Protein AF-A0A3G2R702-F1 (afdb_monomer)

Radius of gyration: 18.19 Å; Cα contacts (8 Å, |Δi|>4): 134; chains: 1; bounding box: 52×33×40 Å

Foldseek 3Di:
DDDPPDDDDDDDPDPDPPDPDDDDDDDAQADDPDQELVPDDLDDPLQAPFAEEEEEPCCCVVPVCCRPPGRHRGHHHYHWPVPPPPCSVVSVVSSPVPHDHPHYDQPPDPDVGRDD

Nearest PDB structures (foldseek):
  6epi-assembly4_H  TM=4.527E-01  e=4.153E+00  Neisseria gonorrhoeae
  4aec-assembly1_B  TM=3.111E-01  e=5.431E+00  Arabidopsis thaliana

Secondary structure (DSSP, 8-state):
---S----------------PPP---------S--BTTTS-SS-GGGTTEEEEEE-TTHHHH-TTHIIIIITTEEEEE--TTTSTTTHHHHHHHHHHHS-EEEEE------TTS--

pLDDT: mean 79.43, std 17.77, range [35.5, 94.44]

Solvent-accessible surface area (backbone atoms only — not comparable to full-atom values): 7575 Å² total; per-residue (Å²): 136,83,78,87,86,74,76,81,88,71,91,72,91,66,84,80,73,85,69,91,72,81,89,79,89,77,83,82,39,77,83,74,79,68,40,43,52,92,72,39,65,59,82,46,85,71,41,55,76,24,34,38,32,50,39,40,70,62,47,66,73,75,35,88,58,35,46,77,77,63,32,54,86,27,40,62,36,31,51,37,72,88,79,38,80,84,49,49,65,58,50,51,51,46,28,61,71,70,35,53,62,75,42,81,46,66,70,86,54,99,46,96,72,62,69,132

InterPro domains:
  IPR052911 Corrinoid activation enzyme [PTHR42895] (6-101)
  IPR060060 AF_0155, Rossmann-like domain [PF27217] (44-105)

Mean predicted aligned error: 10.54 Å

Organism: NCBI:txid2316383

Sequence (116 aa):
MRDLRKTKDSDVNIPQIETQDVQISIKSQLMQWPVQLMLVPVEAPYFEGTDLLITADCVAVAYPNYHLSLLRGKSVVVGCPKLDDGNYMKKLAEIIKRNDIKSITEPTWKCPVATV

Structure (mmCIF, N/CA/C/O backbone):
data_AF-A0A3G2R702-F1
#
_entry.id   AF-A0A3G2R702-F1
#
loop_
_atom_site.group_PDB
_atom_site.id
_atom_site.type_symbol
_atom_site.label_atom_id
_atom_site.label_alt_id
_atom_site.label_comp_id
_atom_site.label_asym_id
_atom_site.label_entity_id
_atom_site.label_seq_id
_atom_site.pdbx_PDB_ins_code
_atom_site.Cartn_x
_atom_site.Cartn_y
_atom_site.Cartn_z
_atom_site.occupancy
_atom_site.B_iso_or_equiv
_atom_site.auth_seq_id
_atom_site.auth_comp_id
_atom_site.auth_asym_id
_atom_site.auth_atom_id
_atom_site.pdbx_PDB_model_num
ATOM 1 N N . MET A 1 1 ? 11.081 -13.169 16.383 1.00 40.78 1 MET A N 1
ATOM 2 C CA . MET A 1 1 ? 11.399 -11.810 15.898 1.00 40.78 1 MET A CA 1
ATOM 3 C C . MET A 1 1 ? 12.489 -11.240 16.803 1.00 40.78 1 MET A C 1
ATOM 5 O O . MET A 1 1 ? 12.188 -10.935 17.948 1.00 40.78 1 MET A O 1
ATOM 9 N N . ARG A 1 2 ? 13.764 -11.237 16.383 1.00 38.22 2 ARG A N 1
ATOM 10 C CA . ARG A 1 2 ? 14.856 -10.664 17.195 1.00 38.22 2 ARG A CA 1
ATOM 11 C C . ARG A 1 2 ? 14.753 -9.143 17.151 1.00 38.22 2 ARG A C 1
ATOM 13 O O . ARG A 1 2 ? 14.685 -8.565 16.073 1.00 38.22 2 ARG A O 1
ATOM 20 N N . ASP A 1 3 ? 14.716 -8.540 18.327 1.00 44.75 3 ASP A N 1
ATOM 21 C CA . ASP A 1 3 ? 14.746 -7.099 18.535 1.00 44.75 3 ASP A CA 1
ATOM 22 C C . ASP A 1 3 ? 16.117 -6.558 18.087 1.00 44.75 3 ASP A C 1
ATOM 24 O O . ASP A 1 3 ? 17.138 -6.842 18.711 1.00 44.75 3 ASP A O 1
ATOM 28 N N . LEU A 1 4 ? 16.159 -5.840 16.961 1.00 55.53 4 LEU A N 1
ATOM 29 C CA . LEU A 1 4 ? 17.386 -5.283 16.367 1.00 55.53 4 LEU A CA 1
ATOM 30 C C . LEU A 1 4 ? 17.904 -4.029 17.102 1.00 55.53 4 LEU A C 1
ATOM 32 O O . LEU A 1 4 ? 18.852 -3.404 16.644 1.00 55.53 4 LEU A O 1
ATOM 36 N N . ARG A 1 5 ? 17.305 -3.641 18.237 1.00 63.03 5 ARG A N 1
ATOM 37 C CA . ARG A 1 5 ? 17.631 -2.402 18.971 1.00 63.03 5 ARG A CA 1
ATOM 38 C C . ARG A 1 5 ? 18.380 -2.614 20.287 1.00 63.03 5 ARG A C 1
ATOM 40 O O . ARG A 1 5 ? 18.245 -1.819 21.212 1.00 63.03 5 ARG A O 1
ATOM 47 N N . LYS A 1 6 ? 19.173 -3.678 20.407 1.00 54.59 6 LYS A N 1
ATOM 48 C CA . LYS A 1 6 ? 20.080 -3.848 21.553 1.00 54.59 6 LYS A CA 1
ATOM 49 C C . 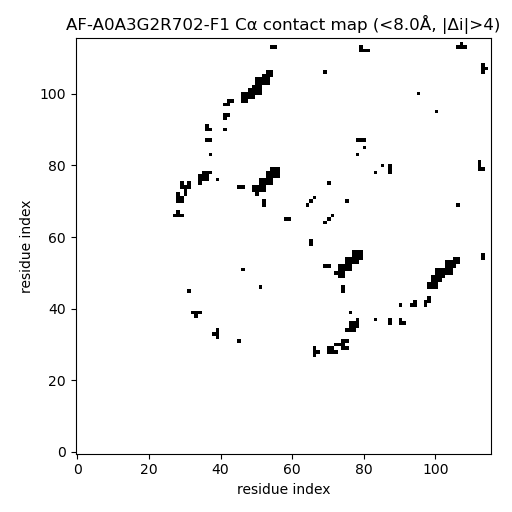LYS A 1 6 ? 21.452 -4.334 21.113 1.00 54.59 6 LYS A C 1
ATOM 51 O O . LYS A 1 6 ? 21.832 -5.467 21.383 1.00 54.59 6 LYS A O 1
ATOM 56 N N . THR A 1 7 ? 22.222 -3.453 20.494 1.00 48.41 7 THR A N 1
ATOM 57 C CA . THR A 1 7 ? 23.679 -3.516 20.614 1.00 48.41 7 THR A CA 1
ATOM 58 C C . THR A 1 7 ? 24.114 -2.347 21.476 1.00 48.41 7 THR A C 1
ATOM 60 O O . THR A 1 7 ? 23.838 -1.194 21.178 1.00 48.41 7 THR A O 1
ATOM 63 N N . LYS A 1 8 ? 24.701 -2.703 22.616 1.00 49.91 8 LYS A N 1
ATOM 64 C CA . LYS A 1 8 ? 25.360 -1.829 23.577 1.00 49.91 8 LYS A CA 1
ATOM 65 C C . LYS A 1 8 ? 26.470 -1.091 22.827 1.00 49.91 8 LYS A C 1
ATOM 67 O O . LYS A 1 8 ? 27.383 -1.758 22.347 1.00 49.91 8 LYS A O 1
ATOM 72 N N . ASP A 1 9 ? 26.344 0.227 22.685 1.00 49.12 9 ASP A N 1
ATOM 73 C CA . ASP A 1 9 ? 27.352 1.075 22.046 1.00 49.12 9 ASP A CA 1
ATOM 74 C C . ASP A 1 9 ? 28.689 0.899 22.772 1.00 49.12 9 ASP A C 1
ATOM 76 O O . ASP A 1 9 ? 28.868 1.328 23.910 1.00 49.12 9 ASP A O 1
ATOM 80 N N . SER A 1 10 ? 29.603 0.175 22.133 1.00 49.66 10 SER A N 1
ATOM 81 C CA . SER A 1 10 ? 31.010 0.121 22.496 1.00 49.66 10 SER A CA 1
ATOM 82 C C . SER A 1 10 ? 31.741 1.108 21.597 1.00 49.66 10 SER A C 1
ATOM 84 O O . SER A 1 10 ? 31.911 0.825 20.414 1.00 49.66 10 SER A O 1
ATOM 86 N N . ASP A 1 11 ? 32.090 2.258 22.171 1.00 51.44 11 ASP A N 1
ATOM 87 C CA . ASP A 1 11 ? 33.037 3.292 21.734 1.00 51.44 11 ASP A CA 1
ATOM 88 C C . ASP A 1 11 ? 33.648 3.114 20.331 1.00 51.44 11 ASP A C 1
ATOM 90 O O . ASP A 1 11 ? 34.828 2.799 20.168 1.00 51.44 11 ASP A O 1
ATOM 94 N N . VAL A 1 12 ? 32.848 3.371 19.293 1.00 55.81 12 VAL A N 1
ATOM 95 C CA . VAL A 1 12 ? 33.366 3.659 17.953 1.00 55.81 12 VAL A CA 1
ATOM 96 C C . VAL A 1 12 ? 33.392 5.174 17.817 1.00 55.81 12 VAL A C 1
ATOM 98 O O . VAL A 1 12 ? 32.345 5.815 17.747 1.00 55.81 12 VAL A O 1
ATOM 101 N N . ASN A 1 13 ? 34.590 5.759 17.791 1.00 53.41 13 ASN A N 1
ATOM 102 C CA . ASN A 1 13 ? 34.767 7.174 17.481 1.00 53.41 13 ASN A CA 1
ATOM 103 C C . ASN A 1 13 ? 34.514 7.387 15.980 1.00 53.41 13 ASN A C 1
ATOM 105 O O . ASN A 1 13 ? 35.432 7.329 15.161 1.00 53.41 13 ASN A O 1
ATOM 109 N N . ILE A 1 14 ? 33.240 7.540 15.621 1.00 58.56 14 ILE A N 1
ATOM 110 C CA . ILE A 1 14 ? 32.806 7.906 14.276 1.00 58.56 14 ILE A CA 1
ATOM 111 C C . ILE A 1 14 ? 33.043 9.415 14.144 1.00 58.56 14 ILE A C 1
ATOM 113 O O . ILE A 1 14 ? 32.498 10.166 14.957 1.00 58.56 14 ILE A O 1
ATOM 117 N N . PRO A 1 15 ? 33.830 9.886 13.158 1.00 45.78 15 PRO A N 1
ATOM 118 C CA . PRO A 1 15 ? 33.957 11.314 12.905 1.00 45.78 15 PRO A CA 1
ATOM 119 C C . PRO A 1 15 ? 32.556 11.888 12.685 1.00 45.78 15 PRO A C 1
ATOM 121 O O . PRO A 1 15 ? 31.838 11.458 11.781 1.00 45.78 15 PRO A O 1
ATOM 124 N N . GLN A 1 16 ? 32.155 12.809 13.562 1.00 54.53 16 GLN A N 1
ATOM 125 C CA . GLN A 1 16 ? 30.857 13.466 13.500 1.00 54.53 16 GLN A CA 1
ATOM 126 C C . GLN A 1 16 ? 30.815 14.320 12.235 1.00 54.53 16 GLN A C 1
ATOM 128 O O . GLN A 1 16 ? 31.321 15.437 12.193 1.00 54.53 16 GLN A O 1
ATOM 133 N N . ILE A 1 17 ? 30.244 13.761 11.172 1.00 60.88 17 ILE A N 1
ATOM 134 C CA . ILE A 1 17 ? 29.757 14.551 10.053 1.00 60.88 17 ILE A CA 1
ATOM 135 C C . ILE A 1 17 ? 28.562 15.304 10.632 1.00 60.88 17 ILE A C 1
ATOM 137 O O . ILE A 1 17 ? 27.552 14.681 10.952 1.00 60.88 17 ILE A O 1
ATOM 141 N N . GLU A 1 18 ? 28.695 16.613 10.843 1.00 59.38 18 GLU A N 1
ATOM 142 C CA . GLU A 1 18 ? 27.570 17.483 11.195 1.00 59.38 18 GLU A CA 1
ATOM 143 C C . GLU A 1 18 ? 26.593 17.517 10.012 1.00 59.38 18 GLU A C 1
ATOM 145 O O . GLU A 1 18 ? 26.594 18.435 9.191 1.00 59.38 18 GLU A O 1
ATOM 150 N N . THR A 1 19 ? 25.770 16.480 9.873 1.00 64.88 19 THR A N 1
ATOM 151 C CA . THR A 1 19 ? 24.591 16.563 9.030 1.00 64.88 19 THR A CA 1
ATOM 152 C C . THR A 1 19 ? 23.589 17.454 9.752 1.00 64.88 19 THR A C 1
ATOM 154 O O . THR A 1 19 ? 23.190 17.196 10.888 1.00 64.88 19 THR A O 1
ATOM 157 N N . GLN A 1 20 ? 23.197 18.552 9.106 1.00 71.12 20 GLN A N 1
ATOM 158 C CA . GLN A 1 20 ? 22.117 19.439 9.550 1.00 71.12 20 GLN A CA 1
ATOM 159 C C . GLN A 1 20 ? 20.752 18.743 9.384 1.00 71.12 20 GLN A C 1
ATOM 161 O O . GLN A 1 20 ? 19.841 19.267 8.743 1.00 71.12 20 GLN A O 1
ATOM 166 N N . ASP A 1 21 ? 20.617 17.526 9.908 1.00 77.44 21 ASP A N 1
ATOM 167 C CA . ASP A 1 21 ? 19.426 16.709 9.739 1.00 77.44 21 ASP A CA 1
ATOM 168 C C . ASP A 1 21 ? 18.335 17.187 10.696 1.00 77.44 21 ASP A C 1
ATOM 170 O O . ASP A 1 21 ? 18.481 17.188 11.920 1.00 77.44 21 ASP A O 1
ATOM 174 N N . VAL A 1 22 ? 17.196 17.581 10.131 1.00 82.19 22 VAL A N 1
ATOM 175 C CA . VAL A 1 22 ? 16.003 17.915 10.909 1.00 82.19 22 VAL A CA 1
ATOM 176 C C . VAL A 1 22 ? 15.285 16.618 11.275 1.00 82.19 22 VAL A C 1
ATOM 178 O O . VAL A 1 22 ? 14.790 15.905 10.401 1.00 82.19 22 VAL A O 1
ATOM 181 N N . GLN A 1 23 ? 15.186 16.311 12.571 1.00 83.00 23 GLN A N 1
ATOM 182 C CA . GLN A 1 23 ? 14.379 15.181 13.034 1.00 83.00 23 GLN A CA 1
ATOM 183 C C . GLN A 1 23 ? 12.886 15.515 12.961 1.00 83.00 23 GLN A C 1
ATOM 185 O O . GLN A 1 23 ? 12.404 16.438 13.617 1.00 83.00 23 GLN A O 1
ATOM 190 N N . ILE A 1 24 ? 12.141 14.728 12.184 1.00 83.06 24 ILE A N 1
ATOM 191 C CA . ILE A 1 24 ? 10.693 14.869 12.008 1.00 83.06 24 ILE A CA 1
ATOM 192 C C . ILE A 1 24 ? 10.036 13.546 12.403 1.00 83.06 24 ILE A C 1
ATOM 194 O O . ILE A 1 24 ? 10.389 12.489 11.885 1.00 83.06 24 ILE A O 1
ATOM 198 N N . SER A 1 25 ? 9.056 13.602 13.307 1.00 87.00 25 SER A N 1
ATOM 199 C CA . SER A 1 25 ? 8.255 12.441 13.707 1.00 87.00 25 SER A CA 1
ATOM 200 C C . SER A 1 25 ? 6.825 12.598 13.197 1.00 87.00 25 SER A C 1
ATOM 202 O O . SER A 1 25 ? 6.116 13.525 13.589 1.00 87.00 25 SER A O 1
ATOM 204 N N . ILE A 1 26 ? 6.399 11.694 12.312 1.00 88.81 26 ILE A N 1
ATOM 205 C CA . ILE A 1 26 ? 5.028 11.636 11.794 1.00 88.81 26 ILE A CA 1
ATOM 206 C C . ILE A 1 26 ? 4.303 10.402 12.329 1.00 88.81 26 ILE A C 1
ATOM 208 O O . ILE A 1 26 ? 4.858 9.305 12.398 1.00 88.81 26 ILE A O 1
ATOM 212 N N . LYS A 1 27 ? 3.021 10.557 12.675 1.00 91.81 27 LYS A N 1
ATOM 213 C CA . LYS A 1 27 ? 2.177 9.412 13.026 1.00 91.81 27 LYS A CA 1
ATOM 214 C C . LYS A 1 27 ? 1.899 8.588 11.770 1.00 91.81 27 LYS A C 1
ATOM 216 O O . LYS A 1 27 ? 1.352 9.115 10.797 1.00 91.81 27 LYS A O 1
ATOM 221 N N . SER A 1 28 ? 2.213 7.294 11.820 1.00 92.38 28 SER A N 1
ATOM 222 C CA . SER A 1 28 ? 1.887 6.366 10.735 1.00 92.38 28 SER A CA 1
ATOM 223 C C . SER A 1 28 ? 0.395 6.426 10.399 1.00 92.38 28 SER A C 1
ATOM 225 O O . SER A 1 28 ? -0.454 6.377 11.289 1.00 92.38 28 SER A O 1
ATOM 227 N N . GLN A 1 29 ? 0.096 6.555 9.107 1.00 94.38 29 GLN A N 1
ATOM 228 C CA . GLN A 1 29 ? -1.265 6.499 8.561 1.00 94.38 29 GLN A CA 1
ATOM 229 C C . GLN A 1 29 ? -1.667 5.082 8.117 1.00 94.38 29 GLN A C 1
ATOM 231 O O . GLN A 1 29 ? -2.725 4.906 7.527 1.00 94.38 29 GLN A O 1
ATOM 236 N N . LEU A 1 30 ? -0.814 4.081 8.358 1.00 94.44 30 LEU A N 1
ATOM 237 C CA . LEU A 1 30 ? -1.077 2.706 7.952 1.00 94.44 30 LEU A CA 1
ATOM 238 C C . LEU A 1 30 ? -2.163 2.078 8.831 1.00 94.44 30 LEU A C 1
ATOM 240 O O . LEU A 1 30 ? -2.053 2.104 10.057 1.00 94.44 30 LEU A O 1
ATOM 244 N N . MET A 1 31 ? -3.182 1.499 8.196 1.00 91.56 31 MET A N 1
ATOM 245 C CA . MET A 1 31 ? -4.340 0.915 8.881 1.00 91.56 31 MET A CA 1
ATOM 246 C C . MET A 1 31 ? -4.269 -0.611 8.990 1.00 91.56 31 MET A C 1
ATOM 248 O O . MET A 1 31 ? -4.901 -1.179 9.878 1.00 91.56 31 MET A O 1
ATOM 252 N N . GLN A 1 32 ? -3.491 -1.278 8.131 1.00 93.50 32 GL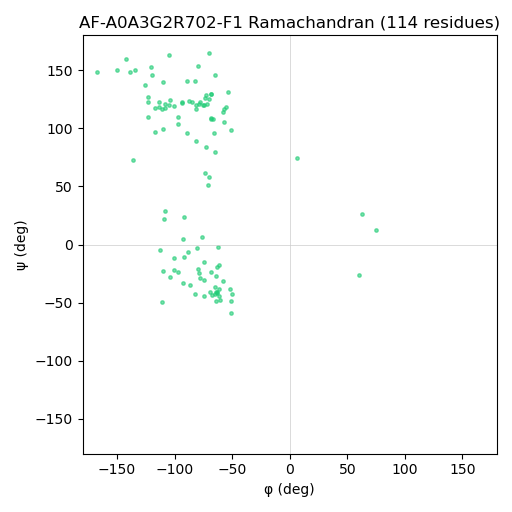N A N 1
ATOM 253 C CA . GLN A 1 32 ? -3.431 -2.734 8.082 1.00 93.50 32 GLN A CA 1
ATOM 254 C C . GLN A 1 32 ? -2.031 -3.306 7.821 1.00 93.50 32 GLN A C 1
ATOM 256 O O . GLN A 1 32 ? -1.152 -2.647 7.269 1.00 93.50 32 GLN A O 1
ATOM 261 N N . TRP A 1 33 ? -1.869 -4.578 8.189 1.00 92.69 33 TRP A N 1
ATOM 262 C CA . TRP A 1 33 ? -0.766 -5.462 7.807 1.00 92.69 33 TRP A CA 1
ATOM 263 C C . TRP A 1 33 ? -1.331 -6.858 7.491 1.00 92.69 33 TRP A C 1
ATOM 265 O O . TRP A 1 33 ? -2.297 -7.260 8.146 1.00 92.69 33 TRP A O 1
ATOM 275 N N . PRO A 1 34 ? -0.733 -7.637 6.567 1.00 94.38 34 PRO A N 1
ATOM 276 C CA . PRO A 1 34 ? 0.373 -7.291 5.662 1.00 94.38 34 PRO A CA 1
ATOM 277 C C . PRO A 1 34 ? -0.041 -6.292 4.565 1.00 94.38 34 PRO A C 1
ATOM 279 O O . PRO A 1 34 ? -1.228 -6.084 4.348 1.00 94.38 34 PRO A O 1
ATOM 282 N N . VAL A 1 35 ? 0.935 -5.674 3.886 1.00 93.94 35 VAL A N 1
ATOM 283 C CA . VAL A 1 35 ? 0.683 -4.709 2.788 1.00 93.94 35 VAL A CA 1
ATOM 284 C C . VAL A 1 35 ? 1.072 -5.230 1.403 1.00 93.94 35 VAL A C 1
ATOM 286 O O . VAL A 1 35 ? 0.532 -4.760 0.408 1.00 93.94 35 VAL A O 1
ATOM 289 N N . GLN A 1 36 ? 1.983 -6.207 1.324 1.00 93.12 36 GLN A N 1
ATOM 290 C CA . GLN A 1 36 ? 2.438 -6.769 0.051 1.00 93.12 36 GLN A CA 1
ATOM 291 C C . GLN A 1 36 ? 1.307 -7.561 -0.611 1.00 93.12 36 GLN A C 1
ATOM 293 O O . GLN A 1 36 ? 0.760 -8.471 0.018 1.00 93.12 36 GLN A O 1
ATOM 298 N N . LEU A 1 37 ? 1.010 -7.297 -1.884 1.00 92.00 37 LEU A N 1
ATOM 299 C CA . LEU A 1 37 ? -0.062 -7.941 -2.646 1.00 92.00 37 LEU A CA 1
ATOM 300 C C . LEU A 1 37 ? 0.000 -9.466 -2.531 1.00 92.00 37 LEU A C 1
ATOM 302 O O . LEU A 1 37 ? -1.015 -10.114 -2.292 1.00 92.00 37 LEU A O 1
ATOM 306 N N . MET A 1 38 ? 1.194 -10.054 -2.621 1.00 89.81 38 MET A N 1
ATOM 307 C CA . MET A 1 38 ? 1.374 -11.506 -2.535 1.00 89.81 38 MET A CA 1
ATOM 308 C C . MET A 1 38 ? 1.080 -12.093 -1.149 1.00 89.81 38 MET A C 1
ATOM 310 O O . MET A 1 38 ? 0.670 -13.249 -1.062 1.00 89.81 38 MET A O 1
ATOM 314 N N . LEU A 1 39 ? 1.168 -11.297 -0.084 1.00 92.38 39 LEU A N 1
ATOM 315 C CA . LEU A 1 39 ? 0.903 -11.726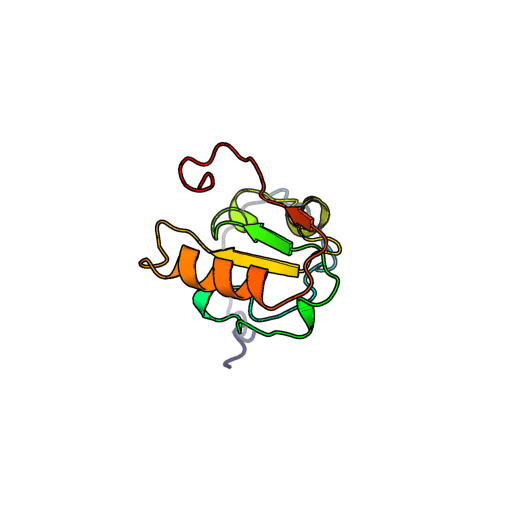 1.295 1.00 92.38 39 LEU A CA 1
ATOM 316 C C . LEU A 1 39 ? -0.515 -11.398 1.769 1.00 92.38 39 LEU A C 1
ATOM 318 O O . LEU A 1 39 ? -1.023 -12.038 2.686 1.00 92.38 39 LEU A O 1
ATOM 322 N N . VAL A 1 40 ? -1.154 -10.407 1.154 1.00 92.44 40 VAL A N 1
ATOM 323 C CA . VAL A 1 40 ? -2.500 -9.974 1.522 1.00 92.44 40 VAL A CA 1
ATOM 324 C C . VAL A 1 40 ? -3.533 -11.058 1.173 1.00 92.44 40 VAL A C 1
ATOM 326 O O . VAL A 1 40 ? -3.516 -11.569 0.049 1.00 92.44 40 VAL A O 1
ATOM 329 N N . PRO A 1 41 ? -4.418 -11.459 2.105 1.00 92.62 41 PRO A N 1
ATOM 330 C CA . PRO A 1 41 ? -5.542 -12.330 1.783 1.00 92.62 41 PRO A CA 1
ATOM 331 C C . PRO A 1 41 ? -6.516 -11.628 0.829 1.00 92.62 41 PRO A C 1
ATOM 333 O O . PRO A 1 41 ? -6.700 -10.417 0.900 1.00 92.62 41 PRO A O 1
ATOM 336 N N . VAL A 1 42 ? -7.132 -12.401 -0.069 1.00 91.94 42 VAL A N 1
ATOM 337 C CA . VAL A 1 42 ? -8.073 -11.867 -1.071 1.00 91.94 42 VAL A CA 1
ATOM 338 C C . VAL A 1 42 ? -9.300 -11.245 -0.405 1.00 91.94 42 VAL A C 1
ATOM 340 O O . VAL A 1 42 ? -9.751 -10.188 -0.824 1.00 91.94 42 VAL A O 1
ATOM 343 N N . GLU A 1 43 ? -9.813 -11.892 0.636 1.00 91.06 43 GLU A N 1
ATOM 344 C CA . GLU A 1 43 ? -10.960 -11.443 1.426 1.00 91.06 43 GLU A CA 1
ATOM 345 C C . GLU A 1 43 ? -10.443 -11.023 2.797 1.00 91.06 43 GLU A C 1
ATOM 347 O O . GLU A 1 43 ? -10.131 -11.859 3.649 1.00 91.06 43 GLU A O 1
ATOM 352 N N . ALA A 1 44 ? -10.275 -9.719 2.982 1.00 91.31 44 ALA A N 1
ATOM 353 C CA . ALA A 1 44 ? -9.753 -9.160 4.215 1.00 91.31 44 ALA A CA 1
ATOM 354 C C . ALA A 1 44 ? -10.726 -8.103 4.742 1.00 91.31 44 ALA A C 1
ATOM 356 O O . ALA A 1 44 ? -11.161 -7.249 3.974 1.00 91.31 44 ALA A O 1
ATOM 357 N N . PRO A 1 45 ? -11.014 -8.070 6.054 1.00 90.50 45 PRO A N 1
ATOM 358 C CA . PRO A 1 45 ? -12.022 -7.164 6.609 1.00 90.50 45 PRO A CA 1
ATOM 359 C C . PRO A 1 45 ? -11.670 -5.679 6.436 1.00 90.50 45 PRO A C 1
ATOM 361 O O . PRO A 1 45 ? -12.542 -4.825 6.515 1.00 90.50 45 PRO A O 1
ATOM 364 N N . TYR A 1 46 ? -10.397 -5.353 6.195 1.00 90.62 46 TYR A N 1
ATOM 365 C CA . TYR A 1 46 ? -9.951 -3.985 5.927 1.00 90.62 46 TYR A CA 1
ATOM 366 C C . TYR A 1 46 ? -10.186 -3.523 4.480 1.00 90.62 46 TYR A C 1
ATOM 368 O O . TYR A 1 46 ? -9.872 -2.375 4.169 1.00 90.62 46 TYR A O 1
ATOM 376 N N . PHE A 1 47 ? -10.692 -4.379 3.588 1.00 91.38 47 PHE A N 1
ATOM 377 C CA . PHE A 1 47 ? -11.098 -3.985 2.235 1.00 91.38 47 PHE A CA 1
ATOM 378 C C . PHE A 1 47 ? -12.570 -3.589 2.120 1.00 91.38 47 PHE A C 1
ATOM 380 O O . PHE A 1 47 ? -12.955 -3.010 1.110 1.00 91.38 47 PHE A O 1
ATOM 387 N N . GLU A 1 48 ? -13.370 -3.836 3.154 1.00 89.69 48 GLU A N 1
ATOM 388 C CA . GLU A 1 48 ? -14.798 -3.529 3.142 1.00 89.69 48 GLU A CA 1
ATOM 389 C C . GLU A 1 48 ? -15.057 -2.030 3.315 1.00 89.69 48 GLU A C 1
ATOM 391 O O . GLU A 1 48 ? -14.681 -1.419 4.320 1.00 89.69 48 GLU A O 1
ATOM 396 N N . GLY A 1 49 ? -15.710 -1.417 2.326 1.00 88.38 49 GLY A N 1
ATOM 397 C CA . GLY A 1 49 ? -16.115 -0.016 2.355 1.00 88.38 49 GLY A CA 1
ATOM 398 C C . GLY A 1 49 ? -14.947 0.973 2.430 1.00 88.38 49 GLY A C 1
ATOM 399 O O . GLY A 1 49 ? -15.127 2.082 2.951 1.00 88.38 49 GLY A O 1
ATOM 400 N N . THR A 1 50 ? -13.767 0.589 1.939 1.00 90.69 50 THR A N 1
ATOM 401 C CA . THR A 1 50 ? -12.544 1.406 1.971 1.00 90.69 50 THR A CA 1
ATOM 402 C C . THR A 1 50 ? -12.204 1.995 0.602 1.00 90.69 50 THR A C 1
ATOM 404 O O . THR A 1 50 ? -12.671 1.533 -0.441 1.00 90.69 50 THR A O 1
ATOM 407 N N . ASP A 1 51 ? -11.337 3.001 0.614 1.00 93.50 51 ASP A N 1
ATOM 408 C CA . ASP A 1 51 ? -10.600 3.430 -0.568 1.00 93.50 51 ASP A CA 1
ATOM 409 C C . ASP A 1 51 ? -9.343 2.565 -0.709 1.00 93.50 51 ASP A C 1
ATOM 411 O O . ASP A 1 51 ? -8.505 2.533 0.197 1.00 93.50 51 ASP A O 1
ATOM 415 N N . LEU A 1 52 ? -9.185 1.884 -1.842 1.00 93.06 52 LEU A N 1
ATOM 416 C CA . LEU A 1 52 ? -8.010 1.070 -2.128 1.00 93.06 52 LEU A CA 1
ATOM 417 C C . LEU A 1 52 ? -6.914 1.932 -2.772 1.00 93.06 52 LEU A C 1
ATOM 419 O O . LEU A 1 52 ? -7.117 2.543 -3.821 1.00 93.06 52 LEU A O 1
ATOM 423 N N . LEU A 1 53 ? -5.730 1.947 -2.167 1.00 93.50 53 LEU A N 1
ATOM 424 C CA . LEU A 1 53 ? -4.509 2.506 -2.740 1.00 93.50 53 LEU A CA 1
ATOM 425 C C . LEU A 1 53 ? -3.642 1.369 -3.285 1.00 93.50 53 LEU A C 1
ATOM 427 O O . LEU A 1 53 ? -3.188 0.528 -2.513 1.00 93.50 53 LEU A O 1
ATOM 431 N N . ILE A 1 54 ? -3.370 1.375 -4.587 1.00 92.25 54 ILE A N 1
ATOM 432 C CA . ILE A 1 54 ? -2.460 0.416 -5.224 1.00 92.25 54 ILE A CA 1
ATOM 433 C C . ILE A 1 54 ? -1.152 1.140 -5.527 1.00 92.25 54 ILE A C 1
ATOM 435 O O . ILE A 1 54 ? -1.148 2.142 -6.239 1.00 92.25 54 ILE A O 1
ATOM 439 N N . THR A 1 55 ? -0.039 0.672 -4.963 1.00 91.69 55 THR A N 1
ATOM 440 C CA . THR A 1 55 ? 1.274 1.319 -5.119 1.00 91.69 55 THR A CA 1
ATOM 441 C C . THR A 1 55 ? 2.366 0.308 -5.437 1.00 91.69 55 THR A C 1
ATOM 443 O O . THR A 1 55 ? 2.308 -0.842 -5.018 1.00 91.69 55 THR A O 1
ATOM 446 N N . ALA A 1 56 ? 3.393 0.732 -6.177 1.00 90.25 56 ALA A N 1
ATOM 447 C CA . ALA A 1 56 ? 4.587 -0.087 -6.374 1.00 90.25 56 ALA A CA 1
ATOM 448 C C . ALA A 1 56 ? 5.520 -0.004 -5.156 1.00 90.25 56 ALA A C 1
ATOM 450 O O . ALA A 1 56 ? 5.560 1.020 -4.468 1.00 90.25 56 ALA A O 1
ATOM 451 N N . ASP A 1 57 ? 6.324 -1.049 -4.936 1.00 89.06 57 ASP A N 1
ATOM 452 C CA . ASP A 1 57 ? 7.253 -1.150 -3.796 1.00 89.06 57 ASP A CA 1
ATOM 453 C C . ASP A 1 57 ? 8.161 0.084 -3.656 1.00 89.06 57 ASP A C 1
ATOM 455 O O . ASP A 1 57 ? 8.426 0.575 -2.558 1.00 89.06 57 ASP A O 1
ATOM 459 N N . CYS A 1 58 ? 8.610 0.636 -4.786 1.00 88.88 58 CYS A N 1
ATOM 460 C CA . CYS A 1 58 ? 9.504 1.787 -4.817 1.00 88.88 58 CYS A CA 1
ATOM 461 C C . CYS A 1 58 ? 8.824 3.124 -4.481 1.00 88.88 58 CYS A C 1
ATOM 463 O O . CYS A 1 58 ? 9.529 4.086 -4.187 1.00 88.88 58 CYS A O 1
ATOM 465 N N . VAL A 1 59 ? 7.488 3.220 -4.484 1.00 89.12 59 VAL A N 1
ATOM 466 C CA . VAL A 1 59 ? 6.776 4.499 -4.294 1.00 89.12 59 VAL A CA 1
ATOM 467 C C . VAL A 1 59 ? 6.958 5.032 -2.877 1.00 89.12 59 VAL A C 1
ATOM 469 O O . VAL A 1 59 ? 7.242 6.213 -2.710 1.00 89.12 59 VAL A O 1
ATOM 472 N N . ALA A 1 60 ? 6.856 4.176 -1.857 1.00 88.56 60 ALA A N 1
ATOM 473 C CA . ALA A 1 60 ? 7.039 4.598 -0.466 1.00 88.56 60 ALA A CA 1
ATOM 474 C C . ALA A 1 60 ? 8.467 5.100 -0.187 1.00 88.56 60 ALA A C 1
ATOM 476 O O . ALA A 1 60 ? 8.666 5.943 0.684 1.00 88.56 60 ALA A O 1
ATOM 477 N N . VAL A 1 61 ? 9.447 4.605 -0.949 1.00 88.88 61 VAL A N 1
ATOM 478 C CA . VAL A 1 61 ? 10.852 5.027 -0.865 1.00 88.88 61 VAL A CA 1
ATOM 479 C C . VAL A 1 61 ? 11.094 6.307 -1.668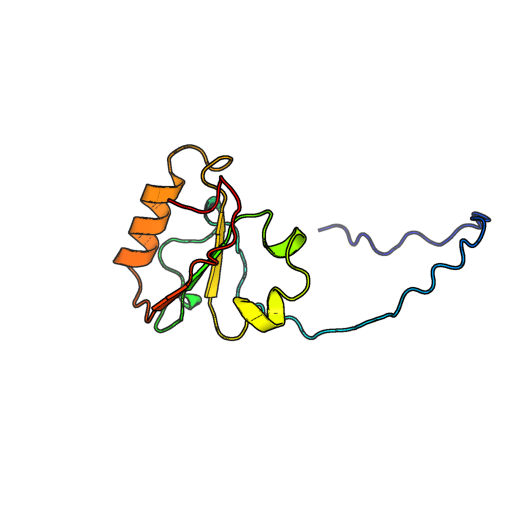 1.00 88.88 61 VAL A C 1
ATOM 481 O O . VAL A 1 61 ? 11.782 7.210 -1.202 1.00 88.88 61 VAL A O 1
ATOM 484 N N . ALA A 1 62 ? 10.528 6.403 -2.872 1.00 88.81 62 ALA A N 1
ATOM 485 C CA . ALA A 1 62 ? 10.748 7.523 -3.784 1.00 88.81 62 ALA A CA 1
ATOM 486 C C . ALA A 1 62 ? 9.921 8.771 -3.438 1.00 88.81 62 ALA A C 1
ATOM 488 O O . ALA A 1 62 ? 10.270 9.868 -3.868 1.00 88.81 62 ALA A O 1
ATOM 489 N N . TYR A 1 63 ? 8.824 8.619 -2.692 1.00 87.62 63 TYR A N 1
ATOM 490 C CA . TYR A 1 63 ? 7.898 9.701 -2.374 1.00 87.62 63 TYR A CA 1
ATOM 491 C C . TYR A 1 63 ? 7.848 9.964 -0.856 1.00 87.62 63 TYR A C 1
ATOM 493 O O . TYR A 1 63 ? 7.084 9.312 -0.140 1.00 87.62 63 TYR A O 1
ATOM 501 N N . PRO A 1 64 ? 8.609 10.952 -0.342 1.00 87.06 64 PRO A N 1
ATOM 502 C CA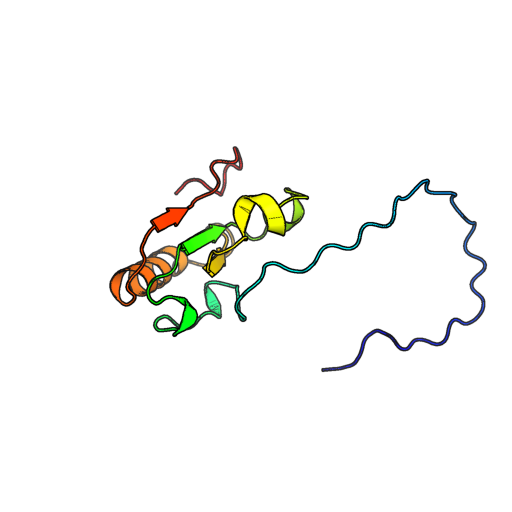 . PRO A 1 64 ? 8.767 11.173 1.100 1.00 87.06 64 PRO A CA 1
ATOM 503 C C . PRO A 1 64 ? 7.458 11.425 1.858 1.00 87.06 64 PRO A C 1
ATOM 505 O O . PRO A 1 64 ? 7.325 11.044 3.018 1.00 87.06 64 PRO A O 1
ATOM 508 N N . ASN A 1 65 ? 6.461 12.036 1.208 1.00 89.12 65 ASN A N 1
ATOM 509 C CA . ASN A 1 65 ? 5.181 12.367 1.839 1.00 89.12 65 ASN A CA 1
ATOM 510 C C . ASN A 1 65 ? 4.102 11.274 1.682 1.00 89.12 65 ASN A C 1
ATOM 512 O O . ASN A 1 65 ? 2.903 11.556 1.754 1.00 89.12 65 ASN A O 1
ATOM 516 N N . TYR A 1 66 ? 4.508 10.021 1.454 1.00 91.25 66 TYR A N 1
ATOM 517 C CA . TYR A 1 66 ? 3.619 8.890 1.158 1.00 91.25 66 TYR A CA 1
ATOM 518 C C . TYR A 1 66 ? 2.471 8.730 2.154 1.00 91.25 66 TYR A C 1
ATOM 520 O O . TYR A 1 66 ? 1.304 8.637 1.767 1.00 91.25 66 TYR A O 1
ATOM 528 N N . HIS A 1 67 ? 2.789 8.752 3.449 1.00 93.12 67 HIS A N 1
ATOM 529 C CA . HIS A 1 67 ? 1.796 8.525 4.491 1.00 93.12 67 HIS A CA 1
ATOM 530 C C . HIS A 1 67 ? 0.698 9.595 4.495 1.00 93.12 67 HIS A C 1
ATOM 532 O O . HIS A 1 67 ? -0.472 9.261 4.656 1.00 93.12 67 HIS A O 1
ATOM 538 N N . LEU A 1 68 ? 1.054 10.870 4.322 1.00 92.50 68 LEU A N 1
ATOM 539 C CA . LEU A 1 68 ? 0.103 11.973 4.472 1.00 92.50 68 LEU A CA 1
ATOM 540 C C . LEU A 1 68 ? -0.671 12.267 3.184 1.00 92.50 68 LEU A C 1
ATOM 542 O O . LEU A 1 68 ? -1.839 12.638 3.275 1.00 92.50 68 LEU A O 1
ATOM 546 N N . SER A 1 69 ? -0.042 12.105 2.016 1.00 89.56 69 SER A N 1
ATOM 547 C CA . SER A 1 69 ? -0.660 12.432 0.723 1.00 89.56 69 SER A CA 1
ATOM 548 C C . SER A 1 69 ? -1.368 11.257 0.054 1.00 89.56 69 SER A C 1
ATOM 550 O O . SER A 1 69 ? -2.357 11.489 -0.632 1.00 89.56 69 SER A O 1
ATOM 552 N N . LEU A 1 70 ? -0.876 10.024 0.219 1.00 91.12 70 LEU A N 1
ATOM 553 C CA . LEU A 1 70 ? -1.419 8.856 -0.488 1.00 91.12 70 LEU A CA 1
ATOM 554 C C . LEU A 1 70 ? -2.141 7.896 0.459 1.00 91.12 70 LEU A C 1
ATOM 556 O O . LEU A 1 70 ? -3.271 7.507 0.188 1.00 91.12 70 LEU A O 1
ATOM 560 N N . LEU A 1 71 ? -1.511 7.526 1.578 1.00 93.25 71 LEU A N 1
ATOM 561 C CA . LEU A 1 71 ? -2.004 6.451 2.450 1.00 93.25 71 LEU A CA 1
ATOM 562 C C . LEU A 1 71 ? -3.162 6.863 3.371 1.00 93.25 71 LEU A C 1
ATOM 564 O O . LEU A 1 71 ? -3.913 6.013 3.843 1.00 93.25 71 LEU A O 1
ATOM 568 N N . ARG A 1 72 ? -3.288 8.155 3.684 1.00 93.38 72 ARG A N 1
ATOM 569 C CA . ARG A 1 72 ? -4.230 8.644 4.698 1.00 93.38 72 ARG A CA 1
ATOM 570 C C . ARG A 1 72 ? -5.671 8.229 4.380 1.00 93.38 72 ARG A C 1
ATOM 572 O O . ARG A 1 72 ? -6.252 8.695 3.406 1.00 93.38 72 ARG A O 1
ATOM 579 N N . GLY A 1 73 ? -6.251 7.423 5.273 1.00 91.94 73 GLY A N 1
ATOM 580 C CA . GLY A 1 73 ? -7.645 6.973 5.192 1.00 91.94 73 GLY A CA 1
ATOM 581 C C . GLY A 1 73 ? -7.904 5.898 4.135 1.00 91.94 73 GLY A C 1
ATOM 582 O O . GLY A 1 73 ? -9.065 5.650 3.826 1.00 91.94 73 GLY A O 1
ATOM 583 N N . LYS A 1 74 ? -6.850 5.288 3.576 1.00 93.69 74 LYS A N 1
ATOM 584 C CA . LYS A 1 74 ? -6.941 4.282 2.514 1.00 93.69 74 LYS A CA 1
ATOM 585 C C . LYS A 1 74 ? -6.333 2.957 2.956 1.00 93.69 74 LYS A C 1
ATOM 587 O O . LYS A 1 74 ? -5.312 2.928 3.647 1.00 93.69 74 LYS A O 1
ATOM 592 N N . SER A 1 75 ? -6.910 1.862 2.481 1.00 94.06 75 SER A N 1
ATOM 593 C CA . SER A 1 75 ? -6.282 0.546 2.565 1.00 94.06 75 SER A CA 1
ATOM 594 C C . SER A 1 75 ? -5.277 0.411 1.428 1.00 94.06 75 SER A C 1
ATOM 596 O O . SER A 1 75 ? -5.627 0.524 0.262 1.00 94.06 75 SER A O 1
ATOM 598 N N . VAL A 1 76 ? -4.007 0.195 1.758 1.00 94.31 76 VAL A N 1
ATOM 599 C CA . VAL A 1 76 ? -2.934 -0.015 0.773 1.00 94.31 76 VAL A CA 1
ATOM 600 C C . VAL A 1 76 ? -2.715 -1.473 0.357 1.00 94.31 76 VAL A C 1
ATOM 602 O O . VAL A 1 76 ? -2.685 -2.378 1.187 1.00 94.31 76 VAL A O 1
ATOM 605 N N . VAL A 1 77 ? -2.453 -1.678 -0.927 1.00 93.56 77 VAL A N 1
ATOM 606 C CA . VAL A 1 77 ? -1.834 -2.882 -1.472 1.00 93.56 77 VAL A CA 1
ATOM 607 C C . VAL A 1 77 ? -0.583 -2.469 -2.235 1.00 93.56 77 VAL A C 1
ATOM 609 O O . VAL A 1 77 ? -0.649 -1.658 -3.158 1.00 93.56 77 VAL A O 1
ATOM 612 N N . VAL A 1 78 ? 0.555 -3.024 -1.828 1.00 92.56 78 VAL A N 1
ATOM 613 C CA . VAL A 1 78 ? 1.856 -2.746 -2.432 1.00 92.56 78 VAL A CA 1
ATOM 614 C C . VAL A 1 78 ? 2.261 -3.921 -3.314 1.00 92.56 78 VAL A C 1
ATOM 616 O O . VAL A 1 78 ? 2.292 -5.059 -2.850 1.00 92.56 78 VAL A O 1
ATOM 619 N N . GLY A 1 79 ? 2.555 -3.669 -4.582 1.00 90.19 79 GLY A N 1
ATOM 620 C CA . GLY A 1 79 ? 3.105 -4.681 -5.477 1.00 90.19 79 GLY A CA 1
ATOM 621 C C . GLY A 1 79 ? 3.624 -4.071 -6.770 1.00 90.19 79 GLY A C 1
ATOM 622 O O . GLY A 1 79 ? 3.108 -3.059 -7.248 1.00 90.19 79 GLY A O 1
ATOM 623 N N . CYS A 1 80 ? 4.656 -4.687 -7.334 1.00 85.88 80 CYS A N 1
ATOM 624 C CA . CYS A 1 80 ? 5.314 -4.233 -8.550 1.00 85.88 80 CYS A CA 1
ATOM 625 C C . CYS A 1 80 ? 5.150 -5.303 -9.635 1.00 85.88 80 CYS A C 1
ATOM 627 O O . CYS A 1 80 ? 5.724 -6.383 -9.493 1.00 85.88 80 CYS A O 1
ATOM 629 N N . PRO A 1 81 ? 4.474 -5.020 -10.766 1.00 80.62 81 PRO A N 1
ATOM 630 C CA . PRO A 1 81 ? 4.248 -6.019 -11.817 1.00 80.62 81 PRO A CA 1
ATOM 631 C C . PRO A 1 81 ? 5.552 -6.555 -12.429 1.00 80.62 81 PRO A C 1
ATOM 633 O O . PRO A 1 81 ? 5.557 -7.599 -13.075 1.00 80.62 81 PRO A O 1
ATOM 636 N N . LYS A 1 82 ? 6.672 -5.845 -12.232 1.00 81.50 82 LYS A N 1
ATOM 637 C CA . LYS A 1 82 ? 8.001 -6.273 -12.676 1.00 81.50 82 LYS A CA 1
ATOM 638 C C . LYS A 1 82 ? 8.637 -7.337 -11.772 1.00 81.50 82 LYS A C 1
ATOM 640 O O . LYS A 1 82 ? 9.473 -8.088 -12.264 1.00 81.50 82 LYS A O 1
ATOM 645 N N . LEU A 1 83 ? 8.297 -7.351 -10.482 1.00 79.50 83 LEU A N 1
ATOM 646 C CA . LEU A 1 83 ? 8.846 -8.279 -9.483 1.00 79.50 83 LEU A CA 1
AT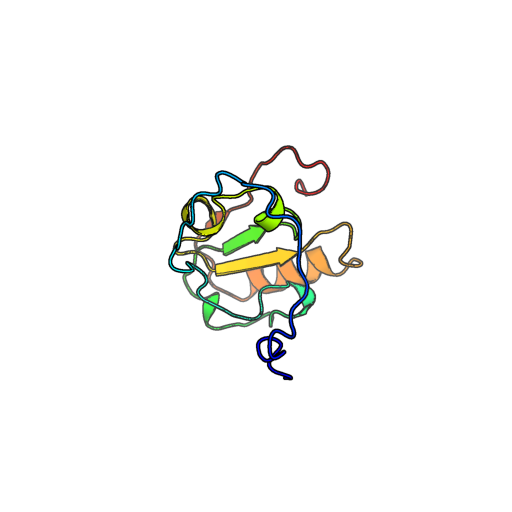OM 647 C C . LEU A 1 83 ? 7.862 -9.396 -9.123 1.00 79.50 83 LEU A C 1
ATOM 649 O O . LEU A 1 83 ? 8.277 -10.489 -8.754 1.00 79.50 83 LEU A O 1
ATOM 653 N N . ASP A 1 84 ? 6.567 -9.119 -9.234 1.00 79.06 84 ASP A N 1
ATOM 654 C CA . ASP A 1 84 ? 5.494 -10.034 -8.883 1.00 79.06 84 ASP A CA 1
ATOM 655 C C . ASP A 1 84 ? 5.119 -10.914 -10.093 1.00 79.06 84 ASP A C 1
ATOM 657 O O . ASP A 1 84 ? 4.330 -10.517 -10.952 1.00 79.06 84 ASP A O 1
ATOM 661 N N . ASP A 1 85 ? 5.690 -12.122 -10.158 1.00 68.56 85 ASP A N 1
ATOM 662 C CA . ASP A 1 85 ? 5.525 -13.105 -11.243 1.00 68.56 85 ASP A CA 1
ATOM 663 C C . ASP A 1 85 ? 4.055 -13.394 -11.598 1.00 68.56 85 ASP A C 1
ATOM 665 O O . ASP A 1 85 ? 3.413 -14.208 -10.934 1.00 68.56 85 ASP A O 1
ATOM 669 N N . GLY A 1 86 ? 3.529 -12.760 -12.659 1.00 70.25 86 GLY A N 1
ATOM 670 C CA . GLY A 1 8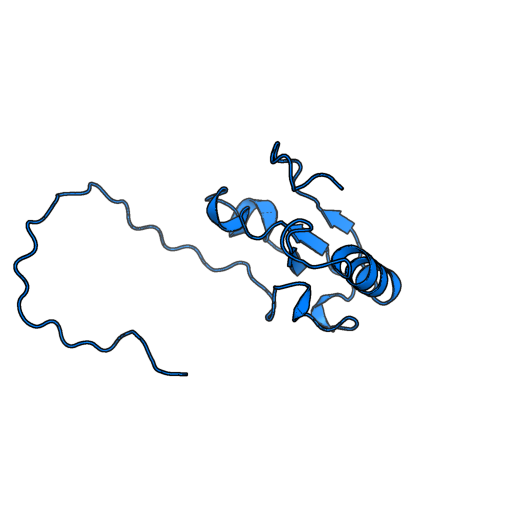6 ? 2.311 -13.098 -13.434 1.00 70.25 86 GLY A CA 1
ATOM 671 C C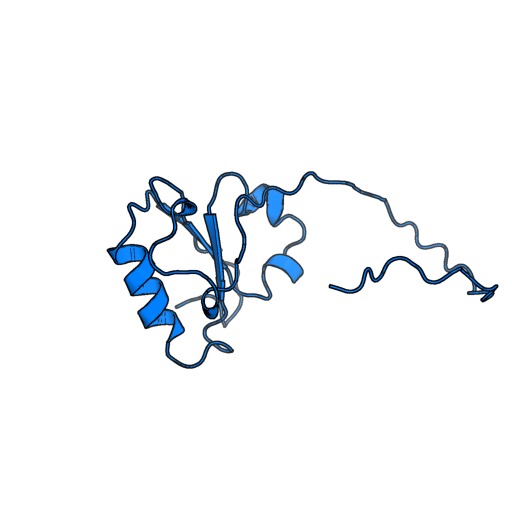 . GLY A 1 86 ? 0.954 -13.129 -12.701 1.00 70.25 86 GLY A C 1
ATOM 672 O O . GLY A 1 86 ? -0.092 -12.897 -13.303 1.00 70.25 86 GLY A O 1
ATOM 673 N N . ASN A 1 87 ? 0.949 -13.373 -11.396 1.00 80.19 87 ASN A N 1
ATOM 674 C CA . ASN A 1 87 ? -0.210 -13.505 -10.525 1.00 80.19 87 ASN A CA 1
ATOM 675 C C . ASN A 1 87 ? -0.655 -12.163 -9.941 1.00 80.19 87 ASN A C 1
ATOM 677 O O . ASN A 1 87 ? -1.712 -12.115 -9.312 1.00 80.19 87 ASN A O 1
ATOM 681 N N . TYR A 1 88 ? 0.108 -11.088 -10.172 1.00 86.62 88 TYR A N 1
ATOM 682 C CA . TYR A 1 88 ? -0.230 -9.728 -9.750 1.00 86.62 88 TYR A CA 1
ATOM 683 C C . TYR A 1 88 ? -1.654 -9.358 -10.186 1.00 86.62 88 TYR A C 1
ATOM 685 O O . TYR A 1 88 ? -2.534 -9.138 -9.354 1.00 86.62 88 TYR A O 1
ATOM 693 N N . MET A 1 89 ? -1.910 -9.404 -11.498 1.00 87.00 89 MET A N 1
ATOM 694 C CA . MET A 1 89 ? -3.197 -9.005 -12.074 1.00 87.00 89 MET A CA 1
ATOM 695 C C . MET A 1 89 ? -4.337 -9.908 -11.621 1.00 87.00 89 MET A C 1
ATOM 697 O O . MET A 1 89 ? -5.422 -9.427 -11.306 1.00 87.00 89 MET A O 1
ATOM 701 N N . LYS A 1 90 ? -4.092 -11.220 -11.554 1.00 89.88 90 LYS A N 1
ATOM 702 C CA . LYS A 1 90 ? -5.112 -12.189 -11.151 1.00 89.88 90 LYS A CA 1
ATOM 703 C C . LYS A 1 90 ? -5.549 -11.963 -9.705 1.00 89.88 90 LYS A C 1
ATOM 705 O O . LYS A 1 90 ? -6.743 -11.885 -9.439 1.00 89.88 90 LYS A O 1
ATOM 710 N N . LYS A 1 91 ? -4.592 -11.820 -8.786 1.00 90.50 91 LYS A N 1
ATOM 711 C CA . LYS A 1 91 ? -4.881 -11.628 -7.363 1.00 90.50 91 LYS A CA 1
ATOM 712 C C . LYS A 1 91 ? -5.515 -10.267 -7.09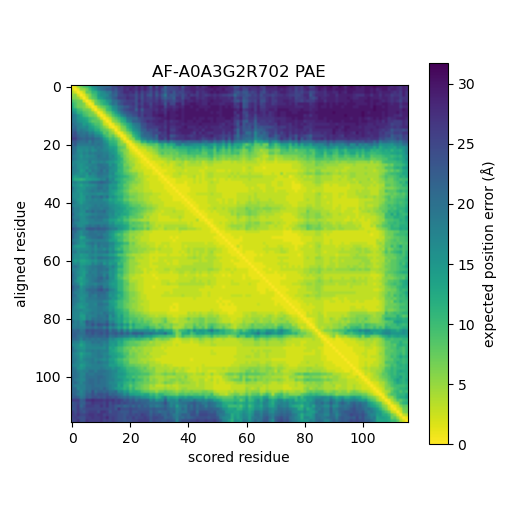2 1.00 90.50 91 LYS A C 1
ATOM 714 O O . LYS A 1 91 ? -6.467 -10.179 -6.324 1.00 90.50 91 LYS A O 1
ATOM 719 N N . LEU A 1 92 ? -5.030 -9.222 -7.760 1.00 90.75 92 LEU A N 1
ATOM 720 C CA . LEU A 1 92 ? -5.614 -7.889 -7.665 1.00 90.75 92 LEU A CA 1
ATOM 721 C C . LEU A 1 92 ? -7.065 -7.877 -8.168 1.00 90.75 92 LEU A C 1
ATOM 723 O O . LEU A 1 92 ? -7.944 -7.348 -7.492 1.00 90.75 92 LEU A O 1
ATOM 727 N N . ALA A 1 93 ? -7.336 -8.526 -9.305 1.00 91.25 93 ALA A N 1
ATOM 728 C CA . ALA A 1 93 ? -8.692 -8.672 -9.826 1.00 91.25 93 ALA A CA 1
ATOM 729 C C . ALA A 1 93 ? -9.604 -9.451 -8.864 1.00 91.25 93 ALA A C 1
ATOM 731 O O . ALA A 1 93 ? -10.770 -9.097 -8.704 1.00 91.25 93 ALA A O 1
ATOM 732 N N . GLU A 1 94 ? -9.091 -10.487 -8.195 1.00 93.12 94 GLU A N 1
ATOM 733 C CA . GLU A 1 94 ? -9.846 -11.215 -7.173 1.00 93.12 94 GLU A CA 1
ATOM 734 C C . GLU A 1 94 ? -10.165 -10.344 -5.951 1.00 93.12 94 GLU A C 1
ATOM 736 O O . GLU A 1 94 ? -11.305 -10.371 -5.492 1.00 93.12 94 GLU A O 1
ATOM 741 N N . ILE A 1 95 ? -9.217 -9.534 -5.465 1.00 92.19 95 ILE A N 1
ATOM 742 C CA . ILE A 1 95 ? -9.451 -8.593 -4.355 1.00 92.19 95 ILE A CA 1
ATOM 743 C C . ILE A 1 95 ? -10.547 -7.595 -4.734 1.00 92.19 95 ILE A C 1
ATOM 745 O O . ILE A 1 95 ? -11.498 -7.407 -3.981 1.00 92.19 95 ILE A O 1
ATOM 749 N N . ILE A 1 96 ? -10.459 -6.999 -5.923 1.00 90.88 96 ILE A N 1
ATOM 750 C CA . ILE A 1 96 ? -11.444 -6.009 -6.376 1.00 90.88 96 ILE A CA 1
ATOM 751 C C . ILE A 1 96 ? -12.827 -6.643 -6.564 1.00 90.88 96 ILE A C 1
ATOM 753 O O . ILE A 1 96 ? -13.838 -6.020 -6.269 1.00 90.88 96 ILE A O 1
ATOM 757 N N . LYS A 1 97 ? -12.890 -7.892 -7.035 1.00 92.12 97 LYS A N 1
ATOM 758 C CA . LYS A 1 97 ? -14.160 -8.578 -7.295 1.00 92.12 97 LYS A CA 1
ATOM 759 C C . LYS A 1 97 ? -14.881 -9.033 -6.023 1.00 92.12 97 LYS A C 1
ATOM 761 O O . LYS A 1 97 ? -16.101 -9.171 -6.054 1.00 92.12 97 LYS A O 1
ATOM 766 N N . ARG A 1 98 ? -14.145 -9.360 -4.956 1.00 91.62 98 ARG A N 1
ATOM 767 C CA . ARG A 1 98 ? -14.708 -10.003 -3.756 1.00 91.62 98 ARG A CA 1
ATOM 768 C C . ARG A 1 98 ? -14.965 -9.066 -2.578 1.00 91.62 98 ARG A C 1
ATOM 770 O O . ARG A 1 98 ? -15.632 -9.501 -1.650 1.00 91.62 98 ARG A O 1
ATOM 777 N N . ASN A 1 99 ? -14.473 -7.831 -2.613 1.00 90.88 99 ASN A N 1
ATOM 778 C CA . ASN A 1 99 ? -14.657 -6.857 -1.533 1.00 90.88 99 ASN A CA 1
ATOM 779 C C . ASN A 1 99 ? -15.387 -5.611 -2.058 1.00 90.88 99 ASN A C 1
ATOM 781 O O . ASN A 1 99 ? -15.256 -5.267 -3.235 1.00 90.88 99 ASN A O 1
ATOM 785 N N . ASP A 1 100 ? -16.117 -4.909 -1.189 1.00 87.94 100 ASP A N 1
ATOM 786 C CA . ASP A 1 100 ? -16.783 -3.649 -1.540 1.00 87.94 100 ASP A CA 1
ATOM 787 C C . ASP A 1 100 ? -15.805 -2.460 -1.492 1.00 87.94 100 ASP A C 1
ATOM 789 O O . ASP A 1 100 ? -15.618 -1.814 -0.458 1.00 87.94 100 ASP A O 1
ATOM 793 N N . ILE A 1 101 ? -15.144 -2.178 -2.618 1.00 89.50 101 ILE A N 1
ATOM 794 C CA . ILE A 1 101 ? -14.175 -1.079 -2.741 1.00 89.50 101 ILE A CA 1
ATOM 795 C C . ILE A 1 101 ? -14.869 0.179 -3.269 1.00 89.50 101 ILE A C 1
ATOM 797 O O . ILE A 1 101 ? -15.398 0.189 -4.380 1.00 89.50 101 ILE A O 1
ATOM 801 N N . LYS A 1 102 ? -14.784 1.282 -2.515 1.00 88.38 102 LYS A N 1
ATOM 802 C CA . LYS A 1 102 ? -15.423 2.560 -2.876 1.00 88.38 102 LYS A CA 1
ATOM 803 C C . LYS A 1 102 ? -14.709 3.290 -4.005 1.00 88.38 102 LYS A C 1
ATOM 805 O O . LYS A 1 102 ? -15.347 3.845 -4.896 1.00 88.38 102 LYS A O 1
ATOM 810 N N . SER A 1 103 ? -13.383 3.341 -3.938 1.00 89.12 103 SER A N 1
ATOM 811 C CA . SER A 1 103 ? -12.555 3.993 -4.946 1.00 89.12 103 SER A CA 1
ATOM 812 C C . SER A 1 103 ? -11.192 3.324 -5.043 1.00 89.12 103 SER A C 1
ATOM 814 O O . SER A 1 103 ? -10.684 2.777 -4.064 1.00 89.12 103 SER A O 1
ATOM 816 N N . ILE A 1 104 ? -10.599 3.372 -6.235 1.00 88.88 104 ILE A N 1
ATOM 817 C CA . ILE A 1 104 ? -9.247 2.880 -6.491 1.00 88.88 104 ILE A CA 1
ATOM 818 C C . ILE A 1 104 ? -8.382 4.087 -6.831 1.00 88.88 104 ILE A C 1
ATOM 820 O O . ILE A 1 104 ? -8.688 4.849 -7.746 1.00 88.88 104 ILE A O 1
ATOM 824 N N . THR A 1 105 ? -7.318 4.281 -6.060 1.00 86.50 105 THR A N 1
ATOM 825 C CA . THR A 1 105 ? -6.309 5.311 -6.303 1.00 86.50 105 THR A CA 1
ATOM 826 C C . THR A 1 105 ? -5.030 4.644 -6.790 1.00 86.50 105 THR A C 1
ATOM 828 O O . THR A 1 105 ? -4.437 3.837 -6.075 1.00 86.50 105 THR A O 1
ATOM 831 N N . GLU A 1 106 ? -4.589 5.027 -7.983 1.00 79.94 106 GLU A N 1
ATOM 832 C CA . GLU A 1 106 ? -3.286 4.678 -8.541 1.00 79.94 106 GLU A CA 1
ATOM 833 C C . GLU A 1 106 ? -2.461 5.971 -8.656 1.00 79.94 106 GLU A C 1
ATOM 835 O O . GLU A 1 106 ? -2.887 6.913 -9.333 1.00 79.94 106 GLU A O 1
ATOM 840 N N . PRO A 1 107 ? -1.310 6.091 -7.971 1.00 65.19 107 PRO A N 1
ATOM 841 C CA . PRO A 1 107 ? -0.471 7.268 -8.107 1.00 65.19 107 PRO A CA 1
ATOM 842 C C . PRO A 1 107 ? 0.132 7.306 -9.513 1.00 65.19 107 PRO A C 1
ATOM 844 O O . PRO A 1 107 ? 1.046 6.546 -9.824 1.00 65.19 107 PRO A O 1
ATOM 847 N N . THR A 1 108 ? -0.328 8.244 -10.343 1.00 56.25 108 THR A N 1
ATOM 848 C CA . THR A 1 108 ? 0.243 8.534 -11.666 1.00 56.25 108 THR A CA 1
ATOM 849 C C . THR A 1 108 ? 1.584 9.267 -11.522 1.00 56.25 108 THR A C 1
ATOM 851 O O . THR A 1 108 ? 1.747 10.420 -11.914 1.00 56.25 108 THR A O 1
ATOM 854 N N . TRP A 1 109 ? 2.570 8.631 -10.894 1.00 51.56 109 TRP A N 1
ATOM 855 C CA . TRP A 1 109 ? 3.956 9.073 -10.999 1.00 51.56 109 TRP A CA 1
ATOM 856 C C . TRP A 1 109 ? 4.521 8.505 -12.297 1.00 51.56 109 TRP A C 1
ATOM 858 O O . TRP A 1 109 ? 4.239 7.359 -12.639 1.00 51.56 109 TRP A O 1
ATOM 868 N N . LYS A 1 110 ? 5.334 9.283 -13.021 1.00 41.91 110 LYS A N 1
ATOM 869 C CA . LYS A 1 110 ? 6.030 8.857 -14.248 1.00 41.91 110 LYS A CA 1
ATOM 870 C C . LYS A 1 110 ? 7.139 7.849 -13.902 1.00 41.91 110 LYS A C 1
ATOM 872 O O . LYS A 1 110 ? 8.315 8.085 -14.145 1.00 41.91 110 LYS A O 1
ATOM 877 N N . CYS A 1 111 ? 6.769 6.745 -13.262 1.00 46.19 111 CYS A N 1
ATOM 878 C CA . CYS A 1 111 ? 7.582 5.558 -13.119 1.00 46.19 111 CYS A CA 1
ATOM 879 C C . CYS A 1 111 ? 7.194 4.639 -14.279 1.00 46.19 111 CYS A C 1
ATOM 881 O O . CYS A 1 111 ? 6.025 4.267 -14.364 1.00 46.19 111 CYS A O 1
ATOM 883 N N . PRO A 1 112 ? 8.126 4.230 -15.150 1.00 46.41 112 PRO A N 1
ATOM 884 C CA . PRO A 1 112 ? 7.816 3.372 -16.297 1.00 46.41 112 PRO A CA 1
ATOM 885 C C . PRO A 1 112 ? 7.255 1.983 -15.924 1.00 46.41 112 PRO A C 1
ATOM 887 O O . PRO A 1 112 ? 6.941 1.203 -16.813 1.00 46.41 112 PRO A O 1
ATOM 890 N N . VAL A 1 113 ? 7.138 1.663 -14.629 1.00 46.66 113 VAL A N 1
ATOM 891 C CA . VAL A 1 113 ? 6.628 0.389 -14.096 1.00 46.66 113 VAL A CA 1
ATOM 892 C C . VAL A 1 113 ? 5.290 0.503 -13.351 1.00 46.66 113 VAL A C 1
ATOM 894 O O . VAL A 1 113 ? 4.767 -0.522 -12.929 1.00 46.66 113 VAL A O 1
ATOM 897 N N . ALA A 1 114 ? 4.749 1.713 -13.162 1.00 40.22 114 ALA A N 1
ATOM 898 C CA . ALA A 1 114 ? 3.525 1.965 -12.384 1.00 40.22 114 ALA A CA 1
ATOM 899 C C . ALA A 1 114 ? 2.328 2.364 -13.264 1.00 40.22 114 ALA A C 1
ATOM 901 O O . ALA A 1 114 ? 1.429 3.047 -12.799 1.00 40.22 114 ALA A O 1
ATOM 902 N N . THR A 1 115 ? 2.353 2.022 -14.550 1.00 35.50 115 THR A N 1
ATOM 903 C CA . THR A 1 115 ? 1.212 2.193 -15.455 1.00 35.50 115 THR A CA 1
ATOM 904 C C . THR A 1 115 ? 0.918 0.821 -16.029 1.00 35.50 115 THR A C 1
ATOM 906 O O . THR A 1 115 ? 1.755 0.274 -16.752 1.00 35.50 115 THR A O 1
ATOM 909 N N . VAL A 1 116 ? -0.209 0.245 -15.617 1.00 37.16 116 VAL A N 1
ATOM 910 C CA . VAL A 1 116 ? -0.744 -1.010 -16.160 1.00 37.16 116 VAL A CA 1
ATOM 911 C C . VAL A 1 116 ? -1.594 -0.729 -17.390 1.00 37.16 116 VAL A C 1
ATOM 913 O O . VAL A 1 116 ? -2.323 0.288 -17.379 1.00 37.16 116 VAL A O 1
#